Protein AF-A0A2V4XBG4-F1 (afdb_monomer)

Structure (mmCIF, N/CA/C/O backbone):
data_AF-A0A2V4XBG4-F1
#
_entry.id   AF-A0A2V4XBG4-F1
#
loop_
_atom_site.group_PDB
_atom_site.id
_atom_site.type_symbol
_atom_site.label_atom_id
_atom_site.label_alt_id
_atom_site.label_comp_id
_atom_site.label_asym_id
_atom_site.label_entity_id
_atom_site.label_seq_id
_atom_site.pdbx_PDB_ins_code
_atom_site.Cartn_x
_atom_site.Cartn_y
_atom_site.Cartn_z
_atom_site.occupancy
_atom_site.B_iso_or_equiv
_atom_site.auth_seq_id
_atom_site.auth_comp_id
_atom_site.auth_asym_id
_atom_site.auth_atom_id
_atom_site.pdbx_PDB_model_num
ATOM 1 N N . MET A 1 1 ? -6.240 -25.240 -18.347 1.00 48.00 1 MET A N 1
ATOM 2 C CA . MET A 1 1 ? -6.181 -23.819 -17.969 1.00 48.00 1 MET A CA 1
ATOM 3 C C . MET A 1 1 ? -5.209 -23.773 -16.810 1.00 48.00 1 MET A C 1
ATOM 5 O O . MET A 1 1 ? -5.494 -24.403 -15.799 1.00 48.00 1 MET A O 1
ATOM 9 N N . GLU A 1 2 ? -4.007 -23.244 -17.030 1.00 50.22 2 GLU A N 1
ATOM 10 C CA . GLU A 1 2 ? -3.040 -23.026 -15.950 1.00 50.22 2 GLU A CA 1
ATOM 11 C C . GLU A 1 2 ? -3.543 -21.837 -15.135 1.00 50.22 2 GLU A C 1
ATOM 13 O O . GLU A 1 2 ? -3.775 -20.769 -15.694 1.00 50.22 2 GLU A O 1
ATOM 18 N N . PHE A 1 3 ? -3.800 -22.062 -13.849 1.00 50.91 3 PHE A N 1
ATOM 19 C CA . PHE A 1 3 ? -3.995 -20.981 -12.892 1.00 50.91 3 PHE A CA 1
ATOM 20 C C . PHE A 1 3 ? -2.612 -20.388 -12.622 1.00 50.91 3 PHE A C 1
ATOM 22 O O . PHE A 1 3 ? -1.741 -21.098 -12.117 1.00 50.91 3 PHE A O 1
ATOM 29 N N . ASP A 1 4 ? -2.399 -19.132 -13.010 1.00 58.25 4 ASP A N 1
ATOM 30 C CA . ASP A 1 4 ? -1.220 -18.376 -12.589 1.00 58.25 4 ASP A CA 1
ATOM 31 C C . ASP A 1 4 ? -1.446 -17.933 -11.138 1.00 58.25 4 ASP A C 1
ATOM 33 O O . ASP A 1 4 ? -2.526 -17.466 -10.784 1.00 58.25 4 ASP A O 1
ATOM 37 N N . GLU A 1 5 ? -0.451 -18.108 -10.275 1.00 55.75 5 GLU A N 1
ATOM 38 C CA . GLU A 1 5 ? -0.514 -17.674 -8.873 1.00 55.75 5 GLU A CA 1
ATOM 39 C C . GLU A 1 5 ? -0.619 -16.147 -8.719 1.00 55.75 5 GLU A C 1
ATOM 41 O O . GLU A 1 5 ? -0.987 -15.660 -7.652 1.00 55.75 5 GLU A O 1
ATOM 46 N N . ASN A 1 6 ? -0.342 -15.403 -9.792 1.00 57.44 6 ASN A N 1
ATOM 47 C CA . ASN A 1 6 ? -0.521 -13.958 -9.900 1.00 57.44 6 ASN A CA 1
ATOM 48 C C . ASN A 1 6 ? -1.833 -13.579 -10.609 1.00 57.44 6 ASN A C 1
ATOM 50 O O . ASN A 1 6 ? -2.080 -12.399 -10.861 1.00 57.44 6 ASN A O 1
ATOM 54 N N . MET A 1 7 ? -2.667 -14.557 -10.976 1.00 62.03 7 MET A N 1
ATOM 55 C CA . MET A 1 7 ? -3.970 -14.293 -11.574 1.00 62.03 7 MET A CA 1
ATOM 56 C C . MET A 1 7 ? -4.908 -13.800 -10.470 1.00 62.03 7 MET A C 1
ATOM 58 O O . MET A 1 7 ? -5.328 -14.569 -9.610 1.00 62.03 7 MET A O 1
ATOM 62 N N . GLN A 1 8 ? -5.210 -12.502 -10.475 1.00 60.53 8 GLN A N 1
ATOM 63 C CA . GLN A 1 8 ? -6.222 -11.931 -9.590 1.00 60.53 8 GLN A CA 1
ATOM 64 C C . GLN A 1 8 ? -7.583 -12.567 -9.911 1.00 60.53 8 GLN A C 1
ATOM 66 O O . GLN A 1 8 ? -8.028 -12.552 -11.057 1.00 60.53 8 GLN A O 1
ATOM 71 N N . ASP A 1 9 ? -8.258 -13.118 -8.900 1.00 58.62 9 ASP A N 1
ATOM 72 C CA . ASP A 1 9 ? -9.532 -13.846 -9.044 1.00 58.62 9 ASP A CA 1
ATOM 73 C C . ASP A 1 9 ? -10.737 -12.934 -9.382 1.00 58.62 9 ASP A C 1
ATOM 75 O O . ASP A 1 9 ? -11.882 -13.391 -9.437 1.00 58.62 9 ASP A O 1
ATOM 79 N N . TRP A 1 10 ? -10.523 -11.626 -9.559 1.00 63.66 10 TRP A N 1
ATOM 80 C CA . TRP A 1 10 ? -11.575 -10.658 -9.872 1.00 63.66 10 TRP A CA 1
ATOM 81 C C . TRP A 1 10 ? -11.590 -10.371 -11.374 1.00 63.66 10 TRP A C 1
ATOM 83 O O . TRP A 1 10 ? -10.572 -10.013 -11.955 1.00 63.66 10 TRP A O 1
ATOM 93 N N . GLU A 1 11 ? -12.763 -10.459 -12.013 1.00 52.81 11 GLU A N 1
ATOM 94 C CA . GLU A 1 11 ? -12.913 -10.153 -13.450 1.00 52.81 11 GLU A CA 1
ATOM 95 C C . GLU A 1 11 ? -12.602 -8.683 -13.810 1.00 52.81 11 GLU A C 1
ATOM 97 O O . GLU A 1 11 ? -12.509 -8.345 -14.989 1.00 52.81 11 GLU A O 1
ATOM 102 N N . TRP A 1 12 ? -12.437 -7.812 -12.809 1.00 55.78 12 TRP A N 1
ATOM 103 C CA . TRP A 1 12 ? -12.050 -6.412 -12.961 1.00 55.78 12 TRP A CA 1
ATOM 104 C C . TRP A 1 12 ? -10.836 -6.090 -12.091 1.00 55.78 12 TRP A C 1
ATOM 106 O O . TRP A 1 12 ? -10.872 -6.259 -10.873 1.00 55.78 12 TRP A O 1
ATOM 116 N N . GLU A 1 13 ? -9.795 -5.555 -12.720 1.00 59.62 13 GLU A N 1
ATOM 117 C CA . GLU A 1 13 ? -8.635 -4.979 -12.046 1.00 59.62 13 GLU A CA 1
ATOM 118 C C . GLU A 1 13 ? -9.040 -3.614 -11.456 1.00 59.62 13 GLU A C 1
ATOM 120 O O . GLU A 1 13 ? -9.318 -2.658 -12.183 1.00 59.62 13 GLU A O 1
ATOM 125 N N . ILE A 1 14 ? -9.198 -3.544 -10.129 1.00 63.81 14 ILE A N 1
ATOM 126 C CA . ILE A 1 14 ? -9.555 -2.297 -9.422 1.00 63.81 14 ILE A CA 1
ATOM 127 C C . ILE A 1 14 ? -8.293 -1.493 -9.069 1.00 63.81 14 ILE A C 1
ATOM 129 O O . ILE A 1 14 ? -8.354 -0.265 -8.975 1.00 63.81 14 ILE A O 1
ATOM 133 N N . SER A 1 15 ? -7.155 -2.168 -8.899 1.00 63.97 15 SER A N 1
ATOM 134 C CA . SER A 1 15 ? -5.848 -1.550 -8.693 1.00 63.97 15 SER A CA 1
ATOM 13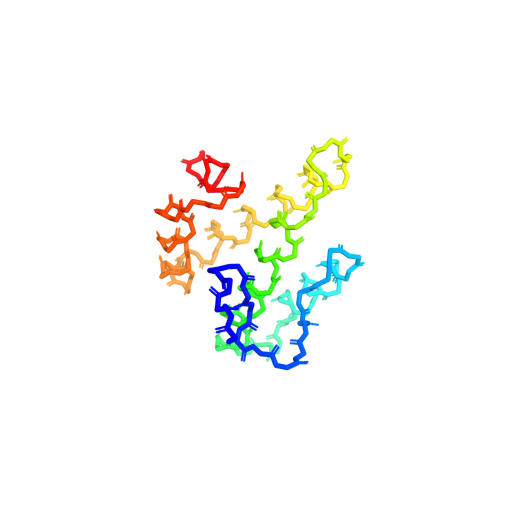5 C C . SER A 1 15 ? -5.349 -0.907 -9.987 1.00 63.97 15 SER A C 1
ATOM 137 O O . SER A 1 15 ? -5.222 -1.551 -11.018 1.00 63.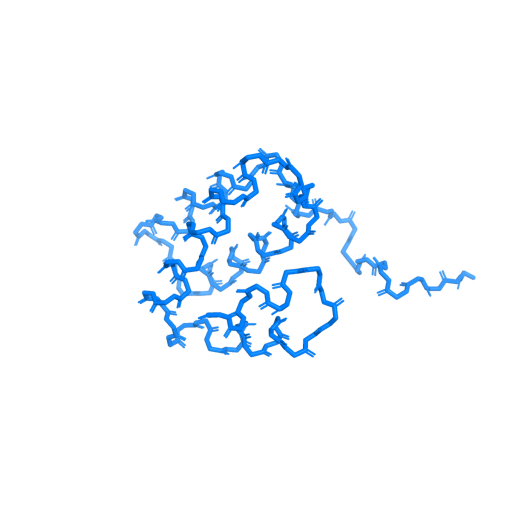97 15 SER A O 1
ATOM 139 N N . ASP A 1 16 ? -5.060 0.390 -9.937 1.00 74.38 16 ASP A N 1
ATOM 140 C CA . ASP A 1 16 ? -4.455 1.126 -11.046 1.00 74.38 16 AS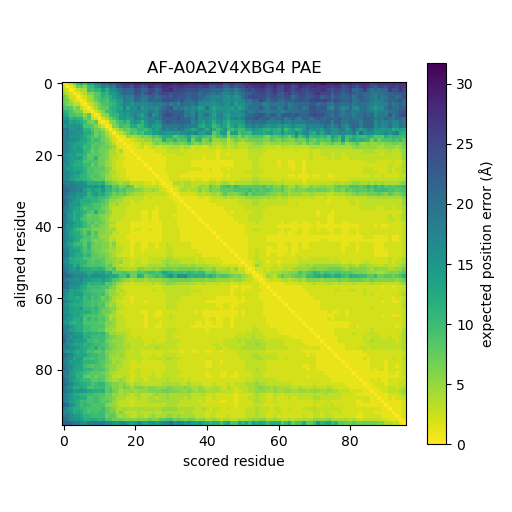P A CA 1
ATOM 141 C C . ASP A 1 16 ? -3.476 2.135 -10.451 1.00 74.38 16 ASP A C 1
ATOM 143 O O . ASP A 1 16 ? -3.862 3.085 -9.759 1.00 74.38 16 ASP A O 1
ATOM 147 N N . SER A 1 17 ? -2.188 1.927 -10.722 1.00 78.44 17 SER A N 1
ATOM 148 C CA . SER A 1 17 ? -1.118 2.799 -10.239 1.00 78.44 17 SER A CA 1
ATOM 149 C C . SER A 1 17 ? -1.280 4.250 -10.715 1.00 78.44 17 SER A C 1
ATOM 151 O O . SER A 1 17 ? -0.860 5.166 -10.006 1.00 78.44 17 SER A O 1
ATOM 153 N N . ASN A 1 18 ? -1.979 4.498 -11.831 1.00 83.44 18 ASN A N 1
ATOM 154 C CA . ASN A 1 18 ? -2.302 5.848 -12.306 1.00 83.44 18 ASN A CA 1
ATOM 155 C C . ASN A 1 18 ? -3.401 6.528 -11.476 1.00 83.44 18 ASN A C 1
ATOM 157 O O . ASN A 1 18 ? -3.513 7.755 -11.485 1.00 83.44 18 ASN A O 1
ATOM 161 N N . ARG A 1 19 ? -4.204 5.749 -10.741 1.00 89.12 19 ARG A N 1
ATOM 162 C CA . ARG A 1 19 ? -5.344 6.218 -9.936 1.00 89.12 19 ARG A CA 1
ATOM 163 C C . ARG A 1 19 ? -5.080 6.188 -8.436 1.00 89.12 19 ARG A C 1
ATOM 165 O O . ARG A 1 19 ? -5.935 6.608 -7.659 1.00 89.12 19 ARG A O 1
ATOM 172 N N . ILE A 1 20 ? -3.882 5.790 -8.004 1.00 93.38 20 ILE A N 1
ATOM 173 C CA . ILE A 1 20 ? -3.513 5.727 -6.581 1.00 93.38 20 ILE A CA 1
ATOM 174 C C . ILE A 1 20 ? -3.776 7.046 -5.833 1.00 93.38 20 ILE A C 1
ATOM 176 O O . ILE A 1 20 ? -4.160 7.035 -4.663 1.00 93.38 20 ILE A O 1
ATOM 180 N N . ALA A 1 21 ? -3.628 8.192 -6.505 1.00 91.62 21 ALA A N 1
ATOM 181 C CA . ALA A 1 21 ? -3.956 9.495 -5.936 1.00 91.62 21 ALA A CA 1
ATOM 182 C C . ALA A 1 21 ? -5.455 9.634 -5.608 1.00 91.62 21 ALA A C 1
ATOM 184 O O . ALA A 1 21 ? -5.788 10.132 -4.534 1.00 91.62 21 ALA A O 1
ATOM 185 N N . GLU A 1 22 ? -6.343 9.154 -6.483 1.00 93.62 22 GLU A N 1
ATOM 186 C CA . GLU A 1 22 ? -7.797 9.150 -6.270 1.00 93.62 22 GLU A CA 1
ATOM 187 C C . GLU A 1 22 ? -8.171 8.258 -5.085 1.00 93.62 22 GLU A C 1
ATOM 189 O O . GLU A 1 22 ? -8.925 8.676 -4.206 1.00 93.62 22 GLU A O 1
ATOM 194 N N . PHE A 1 23 ? -7.591 7.056 -5.012 1.00 94.69 23 PHE A N 1
ATOM 195 C CA . PHE A 1 23 ? -7.848 6.127 -3.910 1.00 94.69 23 PHE A CA 1
ATOM 196 C C . PHE A 1 23 ? -7.391 6.702 -2.568 1.00 94.69 23 PHE A C 1
ATOM 198 O O . PHE A 1 23 ? -8.104 6.599 -1.571 1.00 94.69 23 PHE A O 1
ATOM 205 N N . ILE A 1 24 ? -6.234 7.372 -2.541 1.00 95.06 24 ILE A N 1
ATOM 206 C CA . ILE A 1 24 ? -5.750 8.083 -1.351 1.00 95.06 24 ILE A CA 1
ATOM 207 C C . ILE A 1 24 ? -6.710 9.213 -0.957 1.00 95.06 24 ILE A C 1
ATOM 209 O O . ILE A 1 24 ? -6.995 9.382 0.231 1.00 95.06 24 ILE A O 1
ATOM 213 N N . THR A 1 25 ? -7.217 9.981 -1.925 1.00 95.12 25 THR A N 1
ATOM 214 C CA . THR A 1 25 ? -8.204 11.036 -1.664 1.00 95.12 25 THR A CA 1
ATOM 215 C C . THR A 1 25 ? -9.482 10.470 -1.048 1.00 95.12 25 THR A C 1
ATOM 217 O O . THR A 1 25 ? -9.960 11.022 -0.055 1.00 95.12 25 THR A O 1
ATOM 220 N N . GLU A 1 26 ? -10.001 9.356 -1.565 1.00 95.44 26 GLU A N 1
ATOM 221 C CA . GLU A 1 26 ? -11.203 8.722 -1.010 1.00 95.44 26 GLU A CA 1
ATOM 222 C C . GLU A 1 26 ? -10.944 8.084 0.363 1.00 95.44 26 GLU A C 1
ATOM 224 O O . GLU A 1 26 ? -11.783 8.143 1.261 1.00 95.44 26 GLU A O 1
ATOM 229 N N . TYR A 1 27 ? -9.747 7.540 0.589 1.00 96.06 27 TYR A N 1
ATOM 230 C CA . TYR A 1 27 ? -9.355 7.017 1.898 1.00 96.06 27 TYR A CA 1
ATOM 231 C C . TYR A 1 27 ? -9.351 8.114 2.980 1.00 96.06 27 TYR A C 1
ATOM 233 O O . TYR A 1 27 ? -9.744 7.881 4.130 1.00 96.06 27 TYR A O 1
ATOM 241 N N . ASP A 1 28 ? -8.912 9.322 2.616 1.00 94.69 28 ASP A N 1
ATOM 242 C CA . ASP A 1 28 ? -8.868 10.480 3.513 1.00 94.69 28 ASP A CA 1
ATOM 2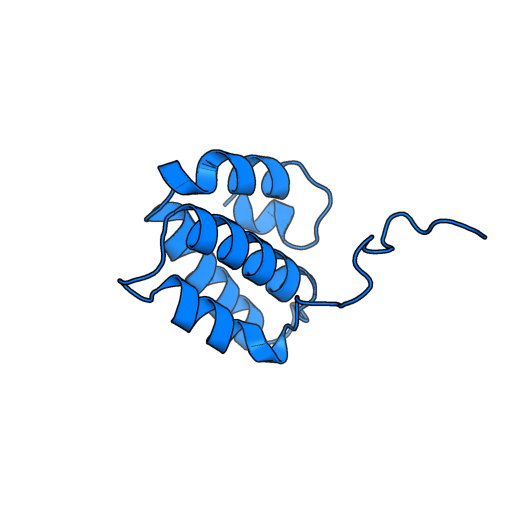43 C C . ASP A 1 28 ? -10.233 11.158 3.707 1.00 94.69 28 ASP A C 1
ATOM 245 O O . ASP A 1 28 ? -10.379 12.008 4.599 1.00 94.69 28 ASP A O 1
ATOM 249 N N . ASN A 1 29 ? -11.238 10.786 2.911 1.00 93.38 29 ASN A N 1
ATOM 250 C CA . ASN A 1 29 ? -12.591 11.294 3.054 1.00 93.38 29 ASN A CA 1
ATOM 251 C C . ASN A 1 29 ? -13.132 10.961 4.457 1.00 93.38 29 ASN A C 1
ATOM 253 O O . ASN A 1 29 ? -13.053 9.839 4.963 1.00 93.38 29 ASN A O 1
ATOM 257 N N . ARG A 1 30 ? -13.666 11.982 5.139 1.00 84.44 30 ARG A N 1
ATOM 258 C CA . ARG A 1 30 ? -14.157 11.850 6.521 1.00 84.44 30 ARG A CA 1
ATOM 259 C C . ARG A 1 30 ? -15.436 11.026 6.619 1.00 84.44 30 ARG A C 1
ATOM 261 O O . ARG A 1 30 ? -15.750 10.569 7.714 1.00 84.44 30 ARG A O 1
ATOM 268 N N . ASN A 1 31 ? -16.145 10.863 5.506 1.00 91.31 31 ASN A N 1
ATOM 269 C CA . ASN A 1 31 ? -17.389 10.108 5.445 1.00 91.31 31 ASN A CA 1
ATOM 270 C C . ASN A 1 31 ? -17.163 8.603 5.237 1.00 91.31 31 ASN A C 1
ATOM 272 O O . ASN A 1 31 ? -18.107 7.842 5.423 1.00 91.31 31 ASN A O 1
ATOM 276 N N . SER A 1 32 ? -15.938 8.177 4.909 1.00 88.00 32 SER A N 1
ATOM 277 C CA . SER A 1 32 ? -15.616 6.767 4.691 1.00 88.00 32 SER A CA 1
ATOM 278 C C . SER A 1 32 ? -15.683 5.985 5.999 1.00 88.00 32 SER A C 1
ATOM 280 O O . SER A 1 32 ? -15.015 6.309 6.993 1.00 88.00 32 SER A O 1
ATOM 282 N N . SER A 1 33 ? -16.484 4.929 5.982 1.00 93.69 33 SER A N 1
ATOM 283 C CA . SER A 1 33 ? -16.581 3.923 7.029 1.00 93.69 33 SER A CA 1
ATOM 284 C C . SER A 1 33 ? -15.261 3.167 7.204 1.00 93.69 33 SER A C 1
ATOM 286 O O . SER A 1 33 ? -14.350 3.226 6.377 1.00 93.69 33 SER A O 1
ATOM 288 N N . GLN A 1 34 ? -15.145 2.427 8.307 1.00 93.31 34 GLN A N 1
ATOM 289 C CA . GLN A 1 34 ? -13.969 1.597 8.552 1.00 93.31 34 GLN A CA 1
ATOM 290 C C . GLN A 1 34 ? -13.777 0.531 7.460 1.00 93.31 34 GLN A C 1
ATOM 292 O O . GLN A 1 34 ? -12.664 0.385 6.968 1.00 93.31 34 GLN A O 1
ATOM 297 N N . ALA A 1 35 ? -14.851 -0.145 7.040 1.00 93.31 35 ALA A N 1
ATOM 298 C CA . ALA A 1 35 ? -14.790 -1.180 6.006 1.00 93.31 35 ALA A CA 1
ATOM 299 C C . ALA A 1 35 ? -14.355 -0.615 4.641 1.00 93.31 35 ALA A C 1
ATOM 301 O O . ALA A 1 35 ? -13.556 -1.227 3.931 1.00 93.31 35 ALA A O 1
ATOM 302 N N . GLU A 1 36 ? -14.827 0.584 4.288 1.00 94.00 36 GLU A N 1
ATOM 303 C CA . GLU A 1 36 ? -14.376 1.285 3.079 1.00 94.00 36 GLU A CA 1
ATOM 304 C C . GLU A 1 36 ? -12.895 1.649 3.177 1.00 94.00 36 GLU A C 1
ATOM 306 O O . GLU A 1 36 ? -12.156 1.472 2.215 1.00 94.00 36 GLU A O 1
ATOM 311 N N . LYS A 1 37 ? -12.426 2.097 4.346 1.00 95.25 37 LYS A N 1
ATOM 312 C CA . LYS A 1 37 ? -11.005 2.402 4.566 1.00 95.25 37 LYS A CA 1
ATOM 313 C C . LYS A 1 37 ? -10.111 1.176 4.476 1.00 95.25 37 LYS A C 1
ATOM 315 O O . LYS A 1 37 ? -9.013 1.289 3.940 1.00 95.25 37 LYS A O 1
ATOM 320 N N . GLU A 1 38 ? -10.545 0.047 5.024 1.00 94.75 38 GLU A N 1
ATOM 321 C CA . GLU A 1 38 ? -9.847 -1.238 4.901 1.00 94.75 38 GLU A CA 1
ATOM 322 C C . GLU A 1 38 ? -9.744 -1.625 3.420 1.00 94.75 38 GLU A C 1
ATOM 324 O O . GLU A 1 38 ? -8.638 -1.787 2.914 1.00 94.75 38 GLU A O 1
ATOM 329 N N . THR A 1 39 ? -10.868 -1.612 2.698 1.00 93.88 39 THR A N 1
ATOM 330 C CA . THR A 1 39 ? -10.923 -1.922 1.257 1.00 93.88 39 THR A CA 1
ATOM 331 C C . THR A 1 39 ? -10.035 -0.992 0.424 1.00 93.88 39 THR A C 1
ATOM 333 O O . THR A 1 39 ? -9.251 -1.447 -0.404 1.00 93.88 39 THR A O 1
ATOM 336 N N . LEU A 1 40 ? -10.112 0.321 0.658 1.00 95.56 40 LEU A N 1
ATOM 337 C CA . LEU A 1 40 ? -9.303 1.312 -0.054 1.00 95.56 40 LEU A CA 1
ATOM 338 C C . LEU A 1 40 ? -7.811 1.139 0.222 1.00 95.56 40 LEU A C 1
ATOM 340 O O . LEU A 1 40 ? -7.006 1.348 -0.678 1.00 95.56 40 LEU A O 1
ATOM 344 N N . MET A 1 41 ? -7.425 0.766 1.445 1.00 96.75 41 MET A N 1
ATOM 345 C CA . MET A 1 41 ? -6.016 0.548 1.763 1.00 96.75 41 MET A CA 1
ATOM 346 C C . MET A 1 41 ? -5.445 -0.672 1.035 1.00 96.75 41 MET A C 1
ATOM 348 O O . MET A 1 41 ? -4.306 -0.592 0.587 1.00 96.75 41 MET A O 1
ATOM 352 N N . GLU A 1 42 ? -6.217 -1.750 0.871 1.00 95.19 42 GLU A N 1
ATOM 353 C CA . GLU A 1 42 ? -5.796 -2.895 0.047 1.00 95.19 42 GLU A CA 1
ATOM 354 C C . GLU A 1 42 ? -5.561 -2.458 -1.407 1.00 95.19 42 GLU A C 1
ATOM 356 O O . GLU A 1 42 ? -4.453 -2.605 -1.914 1.00 95.19 42 GLU A O 1
ATOM 361 N N . ILE A 1 43 ? -6.532 -1.766 -2.021 1.00 94.31 43 ILE A N 1
ATOM 362 C CA . ILE A 1 43 ? -6.416 -1.259 -3.404 1.00 94.31 43 ILE A CA 1
ATOM 363 C C . ILE A 1 43 ? -5.198 -0.337 -3.566 1.00 94.31 43 ILE A C 1
ATOM 365 O O . ILE A 1 43 ? -4.495 -0.385 -4.578 1.00 94.31 43 ILE A O 1
ATOM 369 N N . ILE A 1 44 ? -4.936 0.527 -2.580 1.00 96.12 44 ILE A N 1
ATOM 370 C CA . ILE A 1 44 ? -3.777 1.427 -2.583 1.00 96.12 44 ILE A CA 1
ATOM 371 C C . ILE A 1 44 ? -2.465 0.638 -2.512 1.00 96.12 44 ILE A C 1
ATOM 373 O O . ILE A 1 44 ? -1.510 1.011 -3.192 1.00 96.12 44 ILE A O 1
ATOM 377 N N . LEU A 1 45 ? -2.394 -0.409 -1.686 1.00 95.56 45 LEU A N 1
ATOM 378 C CA . LEU A 1 45 ? -1.195 -1.234 -1.543 1.00 95.56 45 LEU A CA 1
ATOM 379 C C . LEU A 1 45 ? -0.934 -2.077 -2.792 1.00 95.56 45 LEU A C 1
ATOM 381 O O . LEU A 1 45 ? 0.213 -2.100 -3.232 1.00 95.56 45 LEU A O 1
ATOM 385 N N . ASP A 1 46 ? -1.970 -2.651 -3.404 1.00 93.81 46 ASP A N 1
ATOM 386 C CA . ASP A 1 46 ? -1.880 -3.320 -4.709 1.00 93.81 46 ASP A CA 1
ATOM 387 C C . ASP A 1 46 ? -1.385 -2.341 -5.786 1.00 93.81 46 ASP A C 1
ATOM 389 O O . ASP A 1 46 ? -0.356 -2.561 -6.421 1.00 93.81 46 ASP A O 1
ATOM 393 N N . SER A 1 47 ? -2.022 -1.170 -5.900 1.00 92.75 47 SER A N 1
ATOM 394 C CA . SER A 1 47 ? -1.631 -0.141 -6.880 1.00 92.75 47 SER A CA 1
ATOM 395 C C . SER A 1 47 ? -0.191 0.350 -6.681 1.00 92.75 47 SER A C 1
ATOM 397 O O . SER A 1 47 ? 0.503 0.688 -7.641 1.00 92.75 47 SER A O 1
ATOM 399 N N . LEU A 1 48 ? 0.268 0.428 -5.427 1.00 93.94 48 LEU A N 1
ATOM 400 C CA . LEU A 1 48 ? 1.645 0.791 -5.094 1.00 93.94 48 LEU A CA 1
ATOM 401 C C . LEU A 1 48 ? 2.617 -0.352 -5.405 1.00 93.94 48 LEU A C 1
ATOM 403 O O . LEU A 1 48 ? 3.742 -0.091 -5.833 1.00 93.94 48 LEU A O 1
ATOM 407 N N . ASN A 1 49 ? 2.200 -1.599 -5.180 1.00 93.50 49 ASN A N 1
ATOM 408 C CA . ASN A 1 49 ? 2.973 -2.785 -5.511 1.00 93.50 49 ASN A CA 1
ATOM 409 C C . ASN A 1 49 ? 3.234 -2.884 -7.014 1.00 93.50 49 ASN A C 1
ATOM 411 O O . ASN A 1 49 ? 4.344 -3.244 -7.391 1.00 93.50 49 ASN A O 1
ATOM 415 N N . ASP A 1 50 ? 2.290 -2.472 -7.853 1.00 90.50 50 ASP A N 1
ATOM 416 C CA . ASP A 1 50 ? 2.431 -2.552 -9.313 1.00 90.50 50 ASP A CA 1
ATOM 417 C C . ASP A 1 50 ? 3.165 -1.345 -9.921 1.00 90.50 50 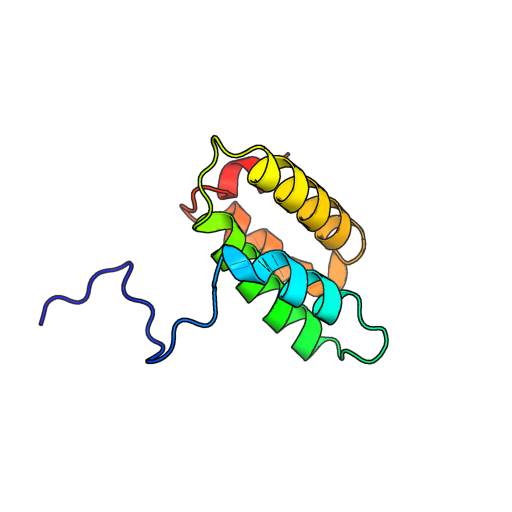ASP A C 1
ATOM 419 O O . ASP A 1 50 ? 3.563 -1.356 -11.086 1.00 90.50 50 ASP A O 1
ATOM 423 N N . MET A 1 51 ? 3.402 -0.293 -9.134 1.00 90.75 51 MET A N 1
ATOM 424 C CA . MET A 1 51 ? 4.092 0.908 -9.600 1.00 90.75 51 MET A CA 1
ATOM 425 C C . MET A 1 51 ? 5.597 0.664 -9.827 1.00 90.75 51 MET A C 1
ATOM 427 O O . MET A 1 51 ? 6.268 -0.054 -9.077 1.00 90.75 51 MET A O 1
ATOM 431 N N . GLU A 1 52 ? 6.166 1.311 -10.850 1.00 88.94 52 GLU A N 1
ATOM 432 C CA . GLU A 1 52 ? 7.607 1.273 -11.120 1.00 88.94 52 GLU A CA 1
ATOM 433 C C . GLU A 1 52 ? 8.414 1.960 -10.007 1.00 88.94 52 GLU A C 1
ATOM 435 O O . GLU A 1 52 ? 8.272 3.154 -9.744 1.00 88.94 52 GLU A O 1
ATOM 440 N N . LYS A 1 53 ? 9.336 1.217 -9.385 1.00 87.00 53 LYS A N 1
ATOM 441 C CA . LYS A 1 53 ? 10.082 1.665 -8.196 1.00 87.00 53 LYS A CA 1
ATOM 442 C C . LYS A 1 53 ? 11.146 2.722 -8.499 1.00 87.00 53 LYS A C 1
ATOM 444 O O . LYS A 1 53 ? 11.615 3.399 -7.592 1.00 87.00 53 LYS A O 1
ATOM 449 N N . THR A 1 54 ? 11.526 2.877 -9.765 1.00 84.25 54 THR A N 1
ATOM 450 C CA . THR A 1 54 ? 12.448 3.924 -10.234 1.00 84.25 54 THR A CA 1
ATOM 451 C C . THR A 1 54 ? 11.764 5.275 -10.446 1.00 84.25 54 THR A C 1
ATOM 453 O O . THR A 1 54 ? 12.439 6.256 -10.753 1.00 84.25 54 THR A O 1
ATOM 456 N N . ASN A 1 55 ? 10.438 5.343 -10.312 1.00 83.00 55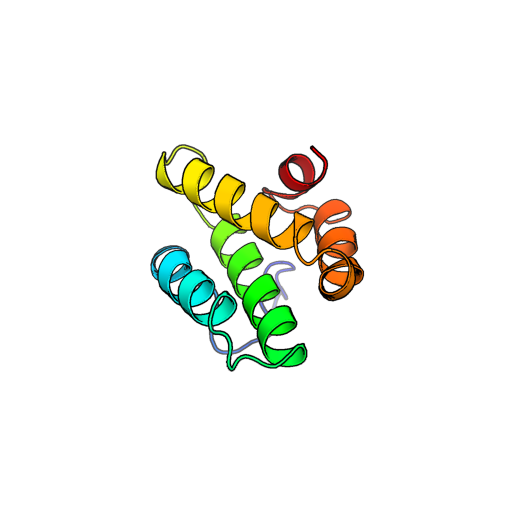 ASN A N 1
ATOM 457 C CA . ASN A 1 55 ? 9.671 6.571 -10.465 1.00 83.00 55 ASN A CA 1
ATOM 458 C C . ASN A 1 55 ? 9.691 7.391 -9.162 1.00 83.00 55 ASN A C 1
ATOM 460 O O . ASN A 1 55 ? 9.402 6.872 -8.088 1.00 83.00 55 ASN A O 1
ATOM 464 N N . ASN A 1 56 ? 9.953 8.698 -9.247 1.00 87.19 56 ASN A N 1
ATOM 465 C CA . ASN A 1 56 ? 9.877 9.601 -8.089 1.00 87.19 56 ASN A CA 1
ATOM 466 C C . ASN A 1 56 ? 8.478 9.619 -7.437 1.00 87.19 56 ASN A C 1
ATOM 468 O O . ASN A 1 56 ? 8.354 9.854 -6.233 1.00 87.19 56 ASN A O 1
ATOM 472 N N . GLU A 1 57 ? 7.418 9.359 -8.208 1.00 89.56 57 GLU A N 1
ATOM 473 C CA . GLU A 1 57 ? 6.057 9.250 -7.673 1.00 89.56 57 GLU A CA 1
ATOM 474 C C . GLU A 1 57 ? 5.888 8.018 -6.768 1.00 89.56 57 GLU A C 1
ATOM 476 O O . GLU A 1 57 ? 5.140 8.095 -5.792 1.00 89.56 57 GLU A O 1
ATOM 481 N N . PHE A 1 58 ? 6.641 6.931 -6.990 1.00 92.88 58 PHE A N 1
ATOM 482 C CA . PHE A 1 58 ? 6.603 5.751 -6.121 1.00 92.88 58 PHE A CA 1
ATOM 483 C C . PHE A 1 58 ? 7.010 6.100 -4.692 1.00 92.88 58 PHE A C 1
ATOM 485 O O . PHE A 1 58 ? 6.267 5.821 -3.753 1.00 92.88 58 PHE A O 1
ATOM 492 N N . GLU A 1 59 ? 8.150 6.770 -4.504 1.00 92.50 59 GLU A N 1
ATOM 493 C CA . GLU A 1 59 ? 8.619 7.144 -3.165 1.00 92.50 59 GLU A CA 1
ATOM 494 C C . GLU A 1 59 ? 7.640 8.092 -2.462 1.00 92.50 59 GLU A C 1
ATOM 496 O O . GLU A 1 59 ? 7.377 7.970 -1.260 1.00 92.50 59 GLU A O 1
ATOM 501 N N . LYS A 1 60 ? 7.062 9.031 -3.213 1.00 93.69 60 LYS A N 1
ATOM 502 C CA . LYS A 1 60 ? 6.053 9.964 -2.707 1.00 93.69 60 LYS A CA 1
ATOM 503 C C . LYS A 1 60 ? 4.799 9.226 -2.239 1.00 93.69 60 LYS A C 1
ATOM 505 O O . LYS A 1 60 ? 4.337 9.475 -1.121 1.00 93.69 60 LYS A O 1
ATOM 510 N N . HIS A 1 61 ? 4.263 8.313 -3.046 1.00 94.94 61 HIS A N 1
ATOM 511 C CA . HIS A 1 61 ? 3.092 7.520 -2.676 1.00 94.94 61 HIS A CA 1
ATOM 512 C C . HIS A 1 61 ? 3.397 6.547 -1.536 1.00 94.94 61 HIS A C 1
ATOM 514 O O . HIS A 1 61 ? 2.629 6.503 -0.577 1.00 94.94 61 HIS A O 1
ATOM 520 N N . LEU A 1 62 ? 4.547 5.874 -1.546 1.00 95.38 62 LEU A N 1
ATOM 521 C CA . LEU A 1 62 ? 4.990 4.998 -0.461 1.00 95.38 62 LEU A CA 1
ATOM 522 C C . LEU A 1 62 ? 5.032 5.736 0.882 1.00 95.38 62 LEU A C 1
ATOM 524 O O . LEU A 1 62 ? 4.420 5.292 1.853 1.00 95.38 62 LEU A O 1
ATOM 528 N N . ASN A 1 63 ? 5.689 6.895 0.943 1.00 94.38 63 ASN A N 1
ATOM 529 C CA . ASN A 1 63 ? 5.758 7.697 2.168 1.00 94.38 63 ASN A CA 1
ATOM 530 C C . ASN A 1 63 ? 4.365 8.150 2.639 1.00 94.38 63 ASN A C 1
ATOM 532 O O . ASN A 1 63 ? 4.058 8.132 3.835 1.00 94.38 63 ASN A O 1
ATOM 536 N N . SER A 1 64 ? 3.502 8.517 1.691 1.00 95.06 64 SER A N 1
ATOM 537 C CA . SER A 1 64 ? 2.105 8.884 1.933 1.00 95.06 64 SER A CA 1
ATOM 538 C C . SER A 1 64 ? 1.311 7.720 2.554 1.00 95.06 64 SER A C 1
ATOM 540 O O . SER A 1 64 ? 0.573 7.910 3.529 1.00 95.06 64 SER A O 1
ATOM 542 N N . VAL A 1 65 ? 1.492 6.503 2.041 1.00 96.00 65 VAL A N 1
ATOM 543 C CA . VAL A 1 65 ? 0.843 5.280 2.536 1.00 96.00 65 VAL A CA 1
ATOM 544 C C . VAL A 1 65 ? 1.363 4.898 3.920 1.00 96.00 65 VAL A C 1
ATOM 546 O O . VAL A 1 65 ? 0.562 4.696 4.835 1.00 96.00 65 VAL A O 1
ATOM 549 N N . LEU A 1 66 ? 2.682 4.900 4.128 1.00 96.12 66 LEU A N 1
ATOM 550 C CA . LEU A 1 66 ? 3.299 4.602 5.427 1.00 96.12 66 LEU A CA 1
ATOM 551 C C . LEU A 1 66 ? 2.781 5.527 6.536 1.00 96.12 66 LEU A C 1
ATOM 553 O O . LEU A 1 66 ? 2.471 5.069 7.640 1.00 96.12 66 LEU A O 1
ATOM 557 N N . LEU A 1 67 ? 2.613 6.821 6.244 1.00 95.88 67 LEU A N 1
ATOM 558 C CA . LEU A 1 67 ? 2.045 7.776 7.196 1.00 95.88 67 LEU A CA 1
ATOM 559 C C . LEU A 1 67 ? 0.608 7.404 7.602 1.00 95.88 67 LEU A C 1
ATOM 561 O O . LEU A 1 67 ? 0.254 7.498 8.780 1.00 95.88 67 LEU A O 1
ATOM 565 N N . ARG A 1 68 ? -0.220 6.964 6.648 1.00 96.31 68 ARG A N 1
ATOM 566 C CA . ARG A 1 68 ? -1.619 6.569 6.894 1.00 96.31 68 ARG A CA 1
ATOM 567 C C . ARG A 1 68 ? -1.725 5.258 7.652 1.00 96.31 68 ARG A C 1
ATOM 569 O O . ARG A 1 68 ? -2.522 5.185 8.587 1.00 96.31 68 ARG A O 1
ATOM 576 N N . LEU A 1 69 ? -0.903 4.271 7.305 1.00 96.19 69 LEU A N 1
ATOM 577 C CA . LEU A 1 69 ? -0.808 3.004 8.029 1.00 96.19 69 LEU A CA 1
ATOM 578 C C . LEU A 1 69 ? -0.364 3.225 9.476 1.00 96.19 69 LEU A C 1
ATOM 580 O O . LEU A 1 69 ? -0.937 2.640 10.390 1.00 96.19 69 LEU A O 1
ATOM 584 N N . LYS A 1 70 ? 0.594 4.129 9.710 1.00 95.12 70 LYS A N 1
ATOM 585 C CA . LYS A 1 70 ? 1.015 4.503 11.065 1.00 95.12 70 LYS A CA 1
ATOM 586 C C . LYS A 1 70 ? -0.091 5.221 11.840 1.00 95.12 70 LYS A C 1
ATOM 588 O O . LYS A 1 70 ? -0.296 4.934 13.014 1.00 95.12 70 LYS A O 1
ATOM 593 N N . LYS A 1 71 ? -0.797 6.160 11.203 1.00 95.19 71 LYS A N 1
ATOM 594 C CA . LYS A 1 71 ? -1.875 6.937 11.837 1.00 95.19 71 LYS A CA 1
ATOM 595 C C . LYS A 1 71 ? -3.109 6.087 12.160 1.00 95.19 71 LYS A C 1
ATOM 597 O O . LYS A 1 71 ? -3.779 6.364 13.149 1.00 95.19 71 LYS A O 1
ATOM 602 N N . ASN A 1 72 ? -3.405 5.080 11.341 1.00 94.81 72 ASN A N 1
ATOM 603 C CA . ASN A 1 72 ? -4.594 4.231 11.449 1.00 94.81 72 ASN A CA 1
ATOM 604 C C . ASN A 1 72 ? -4.217 2.760 11.706 1.00 94.81 72 ASN A C 1
ATOM 606 O O . ASN A 1 72 ? -4.854 1.848 11.180 1.00 94.81 72 ASN A O 1
ATOM 610 N N . SER A 1 73 ? -3.169 2.524 12.502 1.00 93.81 73 SER A N 1
ATOM 611 C CA . SER A 1 73 ? -2.570 1.196 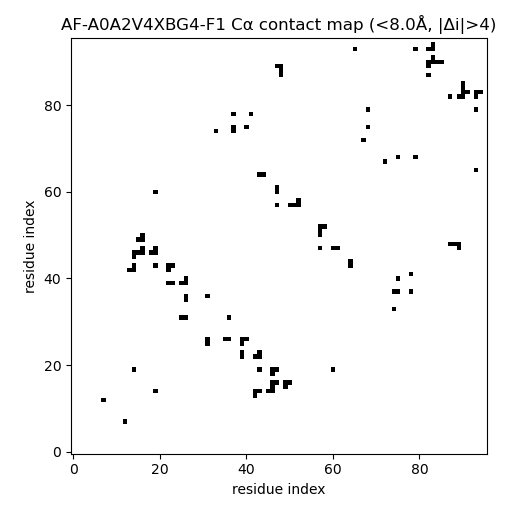12.689 1.00 93.81 73 SER A CA 1
ATOM 612 C C . SER A 1 73 ? -3.531 0.151 13.248 1.00 93.81 73 SER A C 1
ATOM 614 O O . SER A 1 73 ? -3.401 -1.020 12.912 1.00 93.81 73 SER A O 1
ATOM 616 N N . GLU A 1 74 ? -4.488 0.559 14.085 1.00 95.19 74 GLU A N 1
ATOM 617 C CA . GLU A 1 74 ? -5.473 -0.359 14.668 1.00 95.19 74 GLU A CA 1
ATOM 618 C C . GLU A 1 74 ? -6.451 -0.895 13.622 1.00 95.19 74 GLU A C 1
ATOM 620 O O . GLU A 1 74 ? -6.738 -2.088 13.617 1.00 95.19 74 GLU A O 1
ATOM 625 N N . ILE A 1 75 ? -6.897 -0.035 12.701 1.00 94.69 75 ILE A N 1
ATOM 626 C CA . ILE A 1 75 ? -7.768 -0.427 11.584 1.00 94.69 75 ILE A CA 1
ATOM 627 C C . ILE A 1 75 ? -6.999 -1.370 10.650 1.00 94.69 75 ILE A C 1
ATOM 629 O O . ILE A 1 75 ? -7.495 -2.415 10.251 1.00 94.69 75 ILE A O 1
ATOM 633 N N . HIS A 1 76 ? -5.731 -1.051 10.378 1.00 96.31 76 HIS A N 1
ATOM 634 C CA . HIS A 1 76 ? -4.938 -1.727 9.345 1.00 96.31 76 HIS A CA 1
ATOM 635 C C . HIS A 1 76 ? -4.013 -2.823 9.857 1.00 96.31 76 HIS A C 1
ATOM 637 O O . HIS A 1 76 ? -3.124 -3.279 9.139 1.00 96.31 76 HIS A O 1
ATOM 643 N N . LYS A 1 77 ? -4.176 -3.273 11.101 1.00 94.75 77 LYS A N 1
ATOM 644 C CA . LYS A 1 77 ? -3.264 -4.252 11.708 1.00 94.75 77 LYS A CA 1
ATOM 645 C C . LYS A 1 77 ? -3.203 -5.563 10.918 1.00 94.75 77 LYS A C 1
ATOM 647 O O . LYS A 1 77 ? -2.126 -6.147 10.789 1.00 94.75 77 LYS A O 1
ATOM 652 N N . GLY A 1 78 ? -4.351 -6.019 10.410 1.00 93.69 78 GLY A N 1
ATOM 653 C CA . GLY A 1 78 ? -4.465 -7.213 9.568 1.00 93.69 78 GLY A CA 1
ATOM 654 C C . GLY A 1 78 ? -3.723 -7.042 8.245 1.00 93.69 78 GLY A C 1
ATOM 655 O O . GLY A 1 78 ? -2.783 -7.790 7.978 1.00 93.69 78 GLY A O 1
ATOM 656 N N . THR A 1 79 ? -4.077 -5.998 7.498 1.00 94.25 79 THR A N 1
ATOM 657 C CA . THR A 1 79 ? -3.449 -5.583 6.236 1.00 94.25 79 THR A CA 1
ATOM 658 C C . THR A 1 79 ? -1.932 -5.454 6.369 1.00 94.25 79 THR A C 1
ATOM 660 O O . THR A 1 79 ? -1.179 -6.142 5.686 1.00 94.25 79 THR A O 1
ATOM 663 N N . ILE A 1 80 ? -1.442 -4.671 7.338 1.00 94.81 80 ILE A N 1
ATOM 664 C CA . ILE A 1 80 ? -0.001 -4.484 7.572 1.00 94.81 80 ILE A CA 1
ATOM 665 C C . ILE A 1 80 ? 0.696 -5.829 7.801 1.00 94.81 80 ILE A C 1
ATOM 667 O O . ILE A 1 80 ? 1.786 -6.062 7.278 1.00 94.81 80 ILE A O 1
ATOM 671 N N . LYS A 1 81 ? 0.094 -6.723 8.594 1.00 95.12 81 LYS A N 1
ATOM 672 C CA . LYS A 1 81 ? 0.670 -8.042 8.873 1.00 95.12 81 LYS A CA 1
ATOM 673 C C . LYS A 1 81 ? 0.701 -8.923 7.624 1.00 95.12 81 LYS A C 1
ATOM 675 O O . LYS A 1 81 ? 1.692 -9.624 7.430 1.00 95.12 81 LYS A O 1
ATOM 680 N N . TYR A 1 82 ? -0.360 -8.913 6.824 1.00 94.56 82 TYR A N 1
ATOM 681 C CA . TYR A 1 82 ? -0.441 -9.670 5.577 1.00 94.56 82 TYR A CA 1
ATOM 682 C C . TYR A 1 82 ? 0.663 -9.227 4.609 1.00 94.56 82 TYR A C 1
ATOM 684 O O . TYR A 1 82 ? 1.550 -10.014 4.277 1.00 94.56 82 TYR A O 1
ATOM 692 N N . TRP A 1 83 ? 0.705 -7.935 4.290 1.00 95.44 83 TRP A N 1
ATOM 693 C CA . TRP A 1 83 ? 1.640 -7.366 3.322 1.00 95.44 83 TRP A CA 1
ATOM 694 C C . TRP A 1 83 ? 3.110 -7.456 3.749 1.00 95.44 83 TRP A C 1
ATOM 696 O O . TRP A 1 83 ? 3.981 -7.714 2.920 1.00 95.44 83 TRP A O 1
ATOM 706 N N . LYS A 1 84 ? 3.417 -7.316 5.047 1.00 94.69 84 LYS A N 1
ATOM 707 C CA . LYS A 1 84 ? 4.787 -7.506 5.568 1.00 94.69 84 LYS A CA 1
ATOM 708 C C . LYS A 1 84 ? 5.302 -8.936 5.425 1.00 94.69 84 LYS A C 1
ATOM 710 O O . LYS A 1 84 ? 6.509 -9.129 5.294 1.00 94.69 84 LYS A O 1
ATOM 715 N N . ASN A 1 85 ? 4.415 -9.920 5.547 1.00 94.06 85 ASN A N 1
ATOM 716 C CA . ASN A 1 85 ? 4.785 -11.335 5.554 1.00 94.06 85 ASN A CA 1
ATOM 717 C C . ASN A 1 85 ? 4.659 -11.993 4.173 1.00 94.06 85 ASN A C 1
ATOM 719 O O . ASN A 1 85 ? 5.153 -13.106 3.998 1.00 94.06 85 ASN A O 1
ATOM 723 N N . GLY A 1 86 ? 3.997 -11.330 3.222 1.00 90.88 86 GLY A N 1
ATOM 724 C CA . GLY A 1 86 ? 3.924 -11.754 1.828 1.00 90.88 86 GLY A CA 1
ATOM 725 C C . GLY A 1 86 ? 5.246 -11.594 1.073 1.00 90.88 86 GLY A C 1
ATOM 726 O O . GLY A 1 86 ? 6.248 -11.118 1.613 1.00 90.88 86 GLY A O 1
ATOM 727 N N . LYS A 1 87 ? 5.237 -12.012 -0.195 1.00 92.31 87 LYS A N 1
ATOM 728 C CA . LYS A 1 87 ? 6.351 -11.859 -1.143 1.00 92.31 87 LYS A CA 1
ATOM 729 C C . LYS A 1 87 ? 6.017 -10.787 -2.187 1.00 92.31 87 LYS A C 1
ATOM 731 O O . LYS A 1 87 ? 6.098 -11.048 -3.379 1.00 92.31 87 LYS A O 1
ATOM 736 N N . PHE A 1 88 ? 5.600 -9.615 -1.721 1.00 91.69 88 PHE A N 1
ATOM 737 C CA . PHE A 1 88 ? 5.285 -8.471 -2.574 1.00 91.69 88 PHE A CA 1
ATOM 738 C C . PHE A 1 88 ? 6.515 -7.575 -2.723 1.00 91.69 88 PHE A C 1
ATOM 740 O O . PHE A 1 88 ? 7.367 -7.524 -1.828 1.00 91.69 88 PHE A O 1
ATOM 747 N N . ASP A 1 89 ? 6.585 -6.801 -3.802 1.00 91.50 89 ASP A N 1
ATOM 748 C CA . ASP A 1 89 ? 7.712 -5.899 -4.064 1.00 91.50 89 ASP A CA 1
ATOM 749 C C . ASP A 1 89 ? 7.874 -4.851 -2.953 1.00 91.50 89 ASP A C 1
ATOM 751 O O . ASP A 1 89 ? 8.984 -4.424 -2.626 1.00 91.50 89 ASP A O 1
ATOM 755 N N . ILE A 1 90 ? 6.761 -4.450 -2.332 1.00 93.69 90 ILE A N 1
ATOM 756 C CA . ILE A 1 90 ? 6.740 -3.456 -1.253 1.00 93.69 90 ILE A CA 1
ATOM 757 C C . ILE A 1 90 ? 6.881 -4.063 0.152 1.00 93.69 90 ILE A C 1
ATOM 759 O O . ILE A 1 90 ? 7.010 -3.312 1.122 1.00 93.69 90 ILE A O 1
ATOM 763 N N . SER A 1 91 ? 6.899 -5.395 0.303 1.00 94.12 91 SER A N 1
ATOM 764 C CA . SER A 1 91 ? 6.874 -6.069 1.614 1.00 94.12 91 SER A CA 1
ATOM 765 C C . SER A 1 91 ? 8.010 -5.629 2.543 1.00 94.12 91 SER A C 1
ATOM 767 O O . SER A 1 91 ? 7.770 -5.327 3.714 1.00 94.12 91 SER A O 1
ATOM 769 N N . GLU A 1 92 ? 9.245 -5.536 2.038 1.00 92.62 92 GLU A N 1
ATOM 770 C CA . GLU A 1 92 ? 10.404 -5.077 2.824 1.00 92.62 92 GLU A CA 1
ATOM 771 C C . GLU A 1 92 ? 10.329 -3.587 3.179 1.00 92.62 92 GLU A C 1
ATOM 773 O O . GLU A 1 92 ? 10.844 -3.153 4.211 1.00 92.62 92 GLU A O 1
ATOM 778 N N . LEU A 1 93 ? 9.660 -2.787 2.349 1.00 92.31 93 LEU A N 1
ATOM 779 C CA . LEU A 1 93 ? 9.520 -1.349 2.562 1.00 92.31 93 LEU A CA 1
ATOM 780 C C . LEU A 1 93 ? 8.539 -1.043 3.692 1.00 92.31 93 LEU A C 1
ATOM 782 O O . LEU A 1 93 ? 8.761 -0.100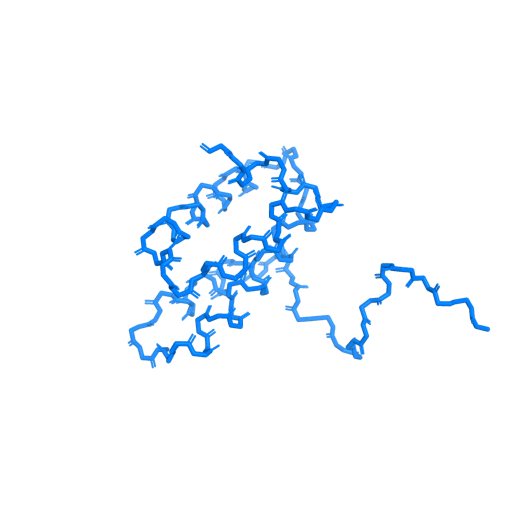 4.445 1.00 92.31 93 LEU A O 1
ATOM 786 N N . LEU A 1 94 ? 7.513 -1.878 3.866 1.00 91.12 94 LEU A N 1
ATOM 787 C CA . LEU A 1 94 ? 6.560 -1.746 4.967 1.00 91.12 94 LEU A CA 1
ATOM 788 C C . LEU A 1 94 ? 7.169 -2.112 6.327 1.00 91.12 94 LEU A C 1
ATOM 790 O O . LEU A 1 94 ? 6.639 -1.700 7.361 1.00 91.12 94 LEU A O 1
ATOM 794 N N . LYS A 1 95 ? 8.243 -2.916 6.361 1.00 84.81 95 LYS A N 1
ATOM 795 C CA . LYS A 1 95 ? 8.913 -3.357 7.602 1.00 84.81 95 LYS A CA 1
ATOM 796 C C . LYS A 1 95 ? 9.732 -2.257 8.283 1.00 84.81 95 LYS A C 1
ATOM 798 O O . LYS A 1 95 ? 9.988 -2.400 9.479 1.00 84.81 95 LYS A O 1
ATOM 803 N N . LYS A 1 96 ? 10.130 -1.226 7.534 1.00 66.50 96 LYS A N 1
ATOM 804 C CA . LYS A 1 96 ? 10.866 -0.050 8.021 1.00 66.50 96 LYS A CA 1
ATOM 805 C C . LYS A 1 96 ? 9.990 0.822 8.923 1.00 66.50 96 LYS A C 1
ATOM 807 O O . LYS A 1 96 ? 10.562 1.420 9.859 1.00 66.50 96 LYS A O 1
#

Secondary structure (DSSP, 8-state):
----TT--SSSS----TTTHHHHHHHHH-TT--HHHHHHHHHHHHHHHHSS-TTS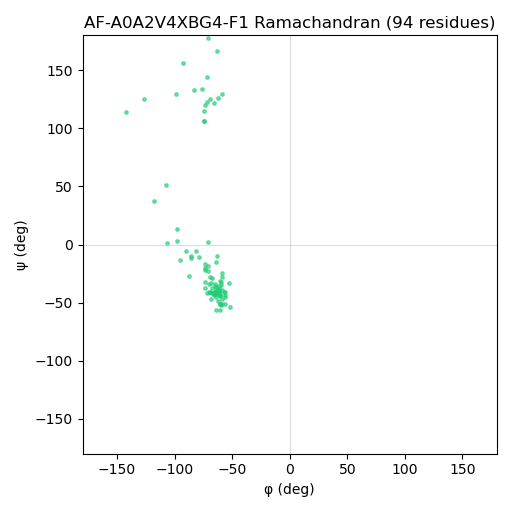HHHHHHHHHHHHHHHHTTTTTHHHHHHHHHS--TTHHHHT-

Radius of gyration: 13.4 Å; Cα contacts (8 Å, |Δi|>4): 65; chains: 1; bounding box: 30×36×33 Å

Sequence (96 aa):
MEFDENMQDWEWEISDSNRIAEFITEYDNRNSSQAEKETLMEIILDSLNDMEKTNNEFEKHLNSVLLRLKKNSEIHKGTIKYWKNGKFDISELLKK

Organism: NCBI:txid262005

pLDDT: mean 86.85, std 13.61, range [48.0, 96.75]

Solvent-accessible surface area (backbone atoms only — not comparable to full-atom values): 5764 Å² total; per-residue (Å²): 133,86,82,54,95,83,59,71,92,54,100,63,84,81,53,41,54,92,45,38,66,57,45,51,53,54,51,68,38,87,82,54,50,69,68,56,38,52,54,37,49,51,41,41,50,51,10,57,47,72,42,60,81,88,38,75,65,40,59,55,50,50,56,54,48,52,54,48,48,65,74,41,38,82,81,37,48,64,58,55,51,49,48,47,72,48,93,50,88,48,13,72,67,71,70,110

Mean predicted aligned error: 6.31 Å

Nearest PDB structures (foldseek):
  4epz-assembly1_A  TM=5.789E-01  e=3.233E+00  Bacteroides uniformis ATCC 8492
  7oqw-assembly1_A-2  TM=5.959E-01  e=9.625E+00  Homo sapiens
  2dg8-assembly1_D  TM=4.164E-01  e=3.626E+00  Streptomyces coelicolor A3(2)

Foldseek 3Di:
DDDDPPPDPDPDLLAALVCLVVLLVVLPDPPDDLVSNQVSLVSNVSNLLPDDPPDPVSVVSLVSSLVVCVVPVVSCVVVLVVLLPDPTPCNVVSVD

=== Feature glossary ===
Reading guide. The protein is described through the following features:

Foldseek 3Di. A 3Di character summarizes, for each residue, the relative orientation of the Cα frame of its nearest spatial neighbor. Because it encodes fold topology rather than chemistry, 3Di alignments detect remote structural similarity that sequence alignment misses.

Contact-map, Ramachandran, and PAE plots. Plot images: a contact map (which residues are close in 3D, as an N×N binary image), a Ramachandran scatter (backbone torsion angles, revealing secondary-structure composition at a glance), and — for AlphaFold structures — a PAE heatmap (pairwise prediction confidence).

Radius of gyration, Cα contacts, bounding box. Radius of gyration (Rg) is the root-mean-square distance of Cα atoms from their centroid — a single number for overall size and compactness. A globular domain of N residues has Rg ≈ 2.2·N^0.38 Å; an extended or disordered chain has a much larger Rg. The Cα contact count is the number of residue pairs whose Cα atoms are within 8 Å and are more than four positions apart in sequence — a standard proxy for tertiary packing density. The bounding box is the smallest axis-aligned box enclosing all Cα atoms.

Secondary structure (8-state, DSSP). Eight-state secondary structure (DSSP): H is the canonical α-helix, G the tighter 3₁₀-helix, I the wider π-helix; E/B are β-structure, T and S are turns and bends, and '-' is everything else. DSSP derives these from the pattern of main-chain N–H···O=C hydrogen bonds, not from the sequence.

B-factor. B-factor (Debye–Waller factor) reflects atomic displacement in the crystal lattice. It is an experimental observable (units Å²), not a prediction; low values mean the atom is pinned down, high values mean it moves or is heterogeneous across the crystal.

pLDDT. pLDDT is the predicted lDDT-Cα score: AlphaFold's confidence that the local environment of each residue (all inter-atomic distances within 15 Å) is correctly placed. It is a per-residue number between 0 and 100, with higher meaning more reliable.

Nearest PDB structures. Nearest PDB neighbors are the top structural matches found by Foldseek when searching this structure against the entire Protein Data Bank. Each hit reports a TM-score (0 to 1; >0.5 almost always implies the same fold) and an E-value. These are *structural* homologs — they may share no detectable sequence similarity.

Solvent-accessible surface area. Accessible surface area quantifies burial. A residue with SASA near zero is packed into the hydrophobic core; one with SASA >100 Å² sits on the surface. Computed here via the Shrake–Rupley numerical algorithm with a 1.4 Å probe.

Rendered structure images. Structure images are PyMOL renders from six orthogonal camera directions. Cartoon representation draws helices as coils and strands as arrows; sticks shows the backbone as bonds; surface shows the solvent-excluded envelope. Rainbow coloring maps sequence position to hue (blue→red, N→C); chain coloring assigns a distinct color per polypeptide.

Backbone torsions (φ/ψ). φ (phi) and ψ (psi) are the two rotatable backbone dihedrals per residue: φ is the C(i-1)–N–Cα–C torsion, ψ is the N–Cα–C–N(i+1) torsion, both in degrees on (−180°, 180°]. α-helical residues cluster near (−60°, −45°); β-strand residues near (−120°, +130°). A Ramachandran plot is simply a scatter of (φ, ψ) for every residue.

Predicted aligned error. Predicted Aligned Error (PAE) is an AlphaFold confidence matrix: entry (i, j) is the expected error in the position of residue j, in ångströms, when the prediction is superimposed on the true structure at residue i. Low PAE within a block of residues means that block is internally rigid and well-predicted; high PAE between two blocks means their relative placement is uncertain even if each block individually is confident.

mmCIF coordinates. Structure coordinates are given as an mmCIF _atom_site loop: one row per atom with element, residue name, chain id, sequence number, and x/y/z position in Å. Only the four main-chain atoms per residue are included here; side chains are omitted to keep the record compact.

InterPro / GO / CATH / organism. Database cross-references. InterPro integrates a dozen domain/family signature databases into unified entries with residue-range hits. GO terms attach function/process/location labels with evidence codes. CATH codes position the fold in a four-level structural taxonomy. Organism is the NCBI-taxonomy species name.

Secondary structure (3-state, P-SEA). SS3 is a coarse helix/strand/coil call (letters a/b/c) made by the P-SEA algorithm from inter-Cα distances and dihedrals. It is less detailed than DSSP but needs only Cα positions.

Sequence. Sequence gives the chain of amino acids in standard one-letter code (A=alanine, C=cysteine, …, Y=tyrosine), read N→C. It is the only feature that is directly encoded by the gene; all structural features are derived from the folded form of this sequence.